Protein AF-A0A7Z0Q855-F1 (afdb_monomer)

Secondary structure (DSSP, 8-state):
--------------S---GGG--SHHHHHHHHHHHHHHHHHH------HHHHHHHHHHHHHHHHHHHHHHHHHHTS--

Organism: NCBI:txid2823807

Sequence (78 aa):
MAIGIMTGTAPARAEVAQCRFIQAKPEREACYQRQEAALAAKRKPEPSAESKTLESMRQMRQDDD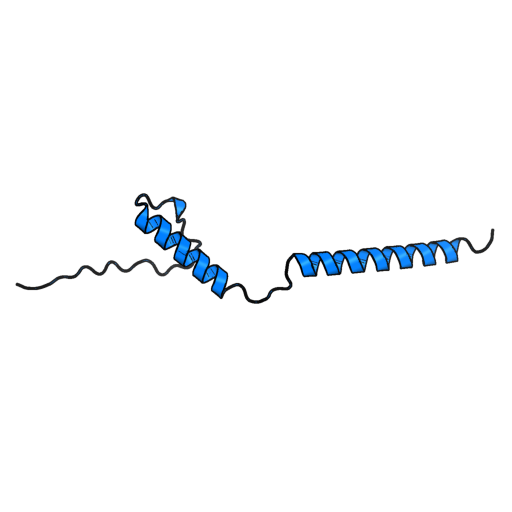AVYRSINNICRGC

Radius of gyration: 27.94 Å; Cα contacts (8 Å, |Δi|>4): 8; chains: 1; bounding box: 59×30×84 Å

pLDDT: mean 70.92, std 15.51, range [37.25, 93.12]

Nearest PDB structures (foldseek):
  6odd-assembly1_B  TM=4.857E-01  e=9.163E+00  Homo sapiens

Mean predicted aligned error: 16.8 Å

Foldseek 3Di:
DDDDDPPDDDDPDPDLPPLVPDPDPVSSVVSVVVVVVVVVVVPDPDPPPVNVVVVVVVVVVVVVVVVVVVVVVVPPDD

Structure (mmCIF, N/CA/C/O backbone):
data_AF-A0A7Z0Q855-F1
#
_entry.id   AF-A0A7Z0Q855-F1
#
loop_
_atom_site.group_PDB
_atom_site.id
_atom_site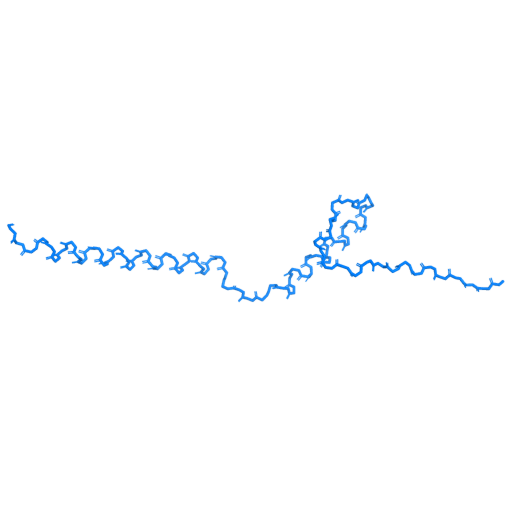.type_symbol
_atom_site.label_atom_id
_atom_site.label_alt_id
_atom_site.label_comp_id
_atom_site.label_asym_id
_atom_site.label_entity_id
_atom_site.label_seq_id
_atom_site.pdbx_PDB_ins_code
_atom_site.Cartn_x
_atom_site.Cartn_y
_atom_site.Cartn_z
_atom_site.occupancy
_atom_site.B_iso_or_equiv
_atom_site.auth_seq_id
_atom_site.auth_comp_id
_atom_site.auth_asym_id
_atom_site.auth_atom_id
_atom_site.pdbx_PDB_model_num
ATOM 1 N N . MET A 1 1 ? 34.383 -22.023 -44.250 1.00 37.25 1 MET A N 1
ATOM 2 C CA . MET A 1 1 ? 34.029 -22.841 -43.070 1.00 37.25 1 MET A CA 1
ATOM 3 C C . MET A 1 1 ? 32.878 -22.136 -42.372 1.00 37.25 1 MET A C 1
ATOM 5 O O . MET A 1 1 ? 32.991 -20.941 -42.133 1.00 37.25 1 MET A O 1
ATOM 9 N N . ALA A 1 2 ? 31.746 -22.812 -42.202 1.00 44.62 2 ALA A N 1
ATOM 10 C CA . ALA A 1 2 ? 30.483 -22.215 -41.783 1.00 44.62 2 ALA A CA 1
ATOM 11 C C . ALA A 1 2 ? 30.300 -22.234 -40.251 1.00 44.62 2 ALA A C 1
ATOM 13 O O . ALA A 1 2 ? 30.665 -23.211 -39.609 1.00 44.62 2 ALA A O 1
ATOM 14 N N . ILE A 1 3 ? 29.661 -21.162 -39.763 1.00 49.47 3 ILE A N 1
ATOM 15 C CA . ILE A 1 3 ? 28.844 -20.983 -38.545 1.00 49.47 3 ILE A CA 1
ATOM 16 C C . ILE A 1 3 ? 29.532 -21.130 -37.177 1.00 49.47 3 ILE A C 1
ATOM 18 O O . ILE A 1 3 ? 29.912 -22.209 -36.743 1.00 49.47 3 ILE A O 1
ATOM 22 N N . GLY A 1 4 ? 29.490 -20.032 -36.419 1.00 50.25 4 GLY A N 1
ATOM 23 C CA . GLY A 1 4 ? 29.486 -20.049 -34.960 1.00 50.25 4 GLY A CA 1
ATOM 24 C C . GLY A 1 4 ? 28.549 -18.959 -34.449 1.00 50.25 4 GLY A C 1
ATOM 25 O O . GLY A 1 4 ? 28.969 -17.820 -34.268 1.00 50.25 4 GLY A O 1
ATOM 26 N N . ILE A 1 5 ? 27.263 -19.278 -34.270 1.00 59.28 5 ILE A N 1
ATOM 27 C CA . ILE A 1 5 ? 26.317 -18.389 -33.585 1.00 59.28 5 ILE A CA 1
ATOM 28 C C . ILE A 1 5 ? 26.707 -18.407 -32.108 1.00 59.28 5 ILE A C 1
ATOM 30 O O . ILE A 1 5 ? 26.483 -19.399 -31.417 1.00 59.28 5 ILE A O 1
ATOM 34 N N . MET A 1 6 ? 27.305 -17.321 -31.623 1.00 48.91 6 MET A N 1
ATOM 35 C CA . MET A 1 6 ? 27.506 -17.127 -30.191 1.00 48.91 6 MET A CA 1
ATOM 36 C C . MET A 1 6 ? 26.168 -16.748 -29.560 1.00 48.91 6 MET A C 1
ATOM 38 O O . MET A 1 6 ? 25.815 -15.578 -29.436 1.00 48.91 6 MET A O 1
ATOM 42 N N . THR A 1 7 ? 25.394 -17.760 -29.178 1.00 46.34 7 THR A N 1
ATOM 43 C CA . THR A 1 7 ? 24.281 -17.604 -28.246 1.00 46.34 7 THR A CA 1
ATOM 44 C C . THR A 1 7 ? 24.859 -17.280 -26.874 1.00 46.34 7 THR A C 1
ATOM 46 O O . THR A 1 7 ? 25.237 -18.176 -26.120 1.00 46.34 7 THR A O 1
ATOM 49 N N . GLY A 1 8 ? 24.960 -15.989 -26.558 1.00 46.47 8 GLY A N 1
ATOM 50 C CA . GLY A 1 8 ? 25.210 -15.534 -25.197 1.00 46.47 8 GLY A CA 1
ATOM 51 C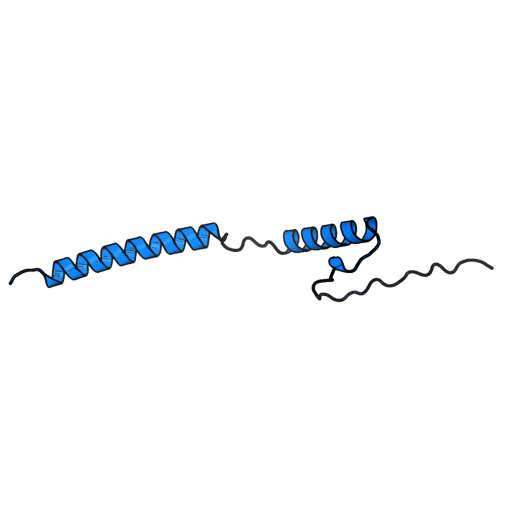 C . GLY A 1 8 ? 24.073 -16.014 -24.300 1.00 46.47 8 GLY A C 1
ATOM 52 O O . GLY A 1 8 ? 22.930 -15.581 -24.437 1.00 46.47 8 GLY A O 1
ATOM 53 N N . THR A 1 9 ? 24.380 -16.945 -23.402 1.00 49.72 9 THR A N 1
ATOM 54 C CA . THR A 1 9 ? 23.481 -17.393 -22.341 1.00 49.72 9 THR A CA 1
ATOM 55 C C . THR A 1 9 ? 23.188 -16.209 -21.426 1.00 49.72 9 THR A C 1
ATOM 57 O O . THR A 1 9 ? 24.029 -15.815 -20.618 1.00 49.72 9 THR A O 1
ATOM 60 N N . ALA A 1 10 ? 22.003 -15.615 -21.567 1.00 47.88 10 ALA A N 1
ATOM 61 C CA . ALA A 1 10 ? 21.509 -14.624 -20.623 1.00 47.88 10 ALA A CA 1
ATOM 62 C C . ALA A 1 10 ? 21.413 -15.265 -19.222 1.00 47.88 10 ALA A C 1
ATOM 64 O O . ALA A 1 10 ? 20.973 -16.414 -19.109 1.00 47.88 10 ALA A O 1
ATOM 65 N N . PRO A 1 11 ? 21.833 -14.568 -18.152 1.00 48.62 11 PRO A N 1
ATOM 66 C CA . PRO A 1 11 ? 21.918 -15.158 -16.828 1.00 48.62 11 PRO A CA 1
ATOM 67 C C . PRO A 1 11 ? 20.514 -15.480 -16.311 1.00 48.62 11 PRO A C 1
ATOM 69 O O . PRO A 1 11 ? 19.688 -14.598 -16.080 1.00 48.62 11 PRO A O 1
ATOM 72 N N . ALA A 1 12 ? 20.265 -16.768 -16.089 1.00 53.59 12 ALA A N 1
ATOM 73 C CA . ALA A 1 12 ? 19.169 -17.257 -15.273 1.00 53.59 12 ALA A CA 1
ATOM 74 C C . ALA A 1 12 ? 19.541 -17.071 -13.796 1.00 53.59 12 ALA A C 1
ATOM 76 O O . ALA A 1 12 ? 19.992 -18.006 -13.138 1.00 53.59 12 ALA A O 1
ATOM 77 N N . ARG A 1 13 ? 19.391 -15.854 -13.264 1.00 44.75 13 ARG A N 1
ATOM 78 C CA . ARG A 1 13 ? 19.392 -15.634 -11.813 1.00 44.75 13 ARG A CA 1
ATOM 79 C C . ARG A 1 13 ? 18.295 -14.664 -11.415 1.00 44.75 13 ARG A C 1
ATOM 81 O O . ARG A 1 13 ? 18.306 -13.490 -11.763 1.00 44.75 13 ARG A O 1
ATOM 88 N N . ALA A 1 14 ? 17.341 -15.226 -10.682 1.00 48.53 14 ALA A N 1
ATOM 89 C CA . ALA A 1 14 ? 16.254 -14.565 -9.987 1.00 48.53 14 ALA A CA 1
ATOM 90 C C . ALA A 1 14 ? 16.771 -13.781 -8.767 1.00 48.53 14 ALA A C 1
ATOM 92 O O . ALA A 1 14 ? 16.393 -14.052 -7.633 1.00 48.53 14 ALA A O 1
ATOM 93 N N . GLU A 1 15 ? 17.627 -12.801 -9.012 1.00 48.19 15 GLU A N 1
ATOM 94 C CA . GLU A 1 15 ? 17.754 -11.623 -8.161 1.00 48.19 15 GLU A CA 1
ATOM 95 C C . GLU A 1 15 ? 17.120 -10.480 -8.946 1.00 48.19 15 GLU A C 1
ATOM 97 O O . GLU A 1 15 ? 17.064 -10.538 -10.172 1.00 48.19 15 GLU A O 1
ATOM 102 N N . VAL A 1 16 ? 16.558 -9.482 -8.273 1.00 53.03 16 VAL A N 1
ATOM 103 C CA . VAL A 1 16 ? 15.930 -8.315 -8.904 1.00 53.03 16 VAL A CA 1
ATOM 104 C C . VAL A 1 16 ? 16.948 -7.672 -9.851 1.00 53.03 16 VAL A C 1
ATOM 106 O O . VAL A 1 16 ? 17.793 -6.891 -9.423 1.00 53.03 16 VAL A O 1
ATOM 109 N N . ALA A 1 17 ? 16.923 -8.071 -11.127 1.00 54.69 17 ALA A N 1
ATOM 110 C CA . ALA A 1 17 ? 17.925 -7.676 -12.098 1.00 54.69 17 ALA A CA 1
ATOM 111 C C . ALA A 1 17 ? 17.906 -6.156 -12.151 1.00 54.69 17 ALA A C 1
ATOM 113 O O . ALA A 1 17 ? 16.855 -5.543 -12.354 1.00 54.69 17 ALA A O 1
ATOM 114 N N . GLN A 1 18 ? 19.054 -5.544 -11.885 1.00 66.25 18 GLN A N 1
ATOM 115 C CA . GLN A 1 18 ? 19.174 -4.107 -11.748 1.00 66.25 18 GLN A CA 1
ATOM 116 C C . GLN A 1 18 ? 19.086 -3.474 -13.143 1.00 66.25 18 GLN A C 1
ATOM 118 O O . GLN A 1 18 ? 20.087 -3.028 -13.698 1.00 66.25 18 GLN A O 1
ATOM 123 N N . CYS A 1 19 ? 17.873 -3.438 -13.720 1.00 72.00 19 CYS A N 1
ATOM 124 C CA . CYS A 1 19 ? 17.575 -2.902 -15.055 1.00 72.00 19 CYS A CA 1
ATOM 125 C C . CYS A 1 19 ? 18.093 -1.457 -15.217 1.00 72.00 19 CYS A C 1
ATOM 127 O O . CYS A 1 19 ? 18.365 -1.007 -16.326 1.00 72.00 19 CYS A O 1
ATOM 129 N N . ARG A 1 20 ? 18.318 -0.751 -14.097 1.00 72.00 20 ARG A N 1
ATOM 130 C CA . ARG A 1 20 ? 19.001 0.549 -13.995 1.00 72.00 20 ARG A CA 1
ATOM 131 C C . ARG A 1 20 ? 20.402 0.582 -14.622 1.00 72.00 20 ARG A C 1
ATOM 133 O O . ARG A 1 20 ? 20.797 1.639 -15.100 1.00 72.00 20 ARG A O 1
ATOM 140 N N . PHE A 1 21 ? 21.164 -0.509 -14.587 1.00 78.50 21 PHE A N 1
ATOM 141 C CA . PHE A 1 21 ? 22.553 -0.521 -15.065 1.00 78.50 21 PHE A CA 1
ATOM 142 C C . PHE A 1 21 ? 22.695 -0.821 -16.560 1.00 78.50 21 PHE A C 1
ATOM 144 O O . PHE A 1 21 ? 23.803 -0.792 -17.091 1.00 78.50 21 PHE A O 1
ATOM 151 N N . ILE A 1 22 ? 21.585 -1.066 -17.259 1.00 80.19 22 ILE A N 1
ATOM 152 C CA . ILE A 1 22 ? 21.596 -1.309 -18.700 1.00 80.19 22 ILE A CA 1
ATOM 153 C C . ILE A 1 2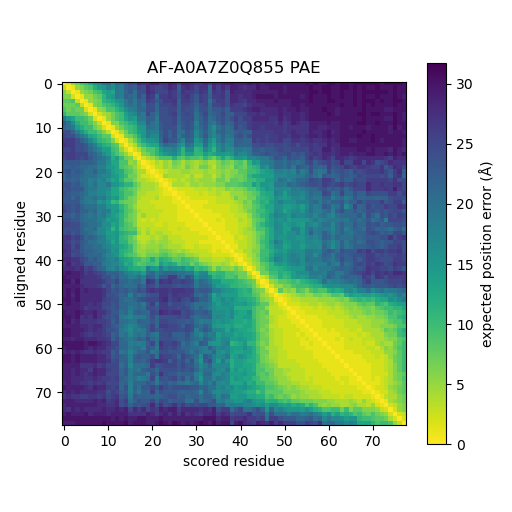2 ? 21.720 0.032 -19.431 1.00 80.19 22 ILE A C 1
ATOM 155 O O . ILE A 1 22 ? 20.830 0.885 -19.350 1.00 80.19 22 ILE A O 1
ATOM 159 N N . GLN A 1 23 ? 22.825 0.225 -20.153 1.00 76.06 23 GLN A N 1
ATOM 160 C CA . GLN A 1 23 ? 23.118 1.469 -20.876 1.00 76.06 23 GLN A CA 1
ATOM 161 C C . GLN A 1 23 ? 22.334 1.591 -22.188 1.00 76.06 23 GLN A C 1
ATOM 163 O O . GLN A 1 23 ? 21.904 2.687 -22.548 1.00 76.06 23 GLN A O 1
ATOM 168 N N . ALA A 1 24 ? 22.091 0.475 -22.880 1.00 81.12 24 ALA A N 1
ATOM 169 C CA . ALA A 1 24 ? 21.291 0.455 -24.096 1.00 81.12 24 ALA A CA 1
ATOM 170 C C . ALA A 1 24 ? 19.795 0.615 -23.766 1.00 81.12 24 ALA A C 1
ATOM 172 O O . ALA A 1 24 ?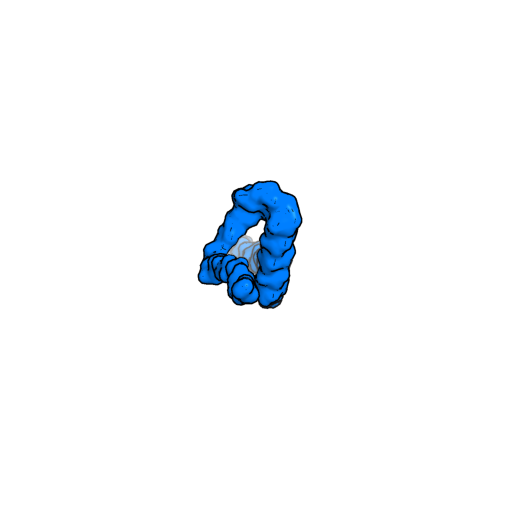 19.203 -0.209 -23.070 1.00 81.12 24 ALA A O 1
ATOM 173 N N . LYS A 1 25 ? 19.161 1.667 -24.301 1.00 77.38 25 LYS A N 1
ATOM 174 C CA . LYS A 1 25 ? 17.715 1.917 -24.147 1.00 77.38 25 LYS A CA 1
ATOM 175 C C . LYS A 1 25 ? 16.819 0.719 -24.508 1.00 77.38 25 LYS A C 1
ATOM 177 O O . LYS A 1 25 ? 15.995 0.368 -23.666 1.00 77.38 25 LYS A O 1
ATOM 182 N N . PRO A 1 26 ? 16.979 0.052 -25.672 1.00 81.56 26 PRO A N 1
ATOM 183 C CA . PRO A 1 26 ? 16.067 -1.034 -26.040 1.00 81.56 26 PRO A CA 1
ATOM 184 C C . PRO A 1 26 ? 16.187 -2.238 -25.097 1.00 81.56 26 PRO A C 1
ATOM 186 O O . PRO A 1 26 ? 15.194 -2.876 -24.757 1.00 81.56 26 PRO A O 1
ATOM 189 N N . GLU A 1 27 ? 17.395 -2.524 -24.608 1.00 77.38 27 GLU A N 1
ATOM 190 C CA . GLU A 1 27 ? 17.626 -3.607 -23.648 1.00 77.38 27 GLU A CA 1
ATOM 191 C C . GLU A 1 27 ? 17.049 -3.278 -22.266 1.00 77.38 27 GLU A C 1
ATOM 193 O O . GLU A 1 27 ? 16.515 -4.153 -21.581 1.00 77.38 27 GLU A O 1
ATOM 198 N N . ARG A 1 28 ? 17.104 -2.002 -21.867 1.00 82.81 28 ARG A N 1
ATOM 199 C CA . ARG A 1 28 ? 16.515 -1.512 -20.619 1.00 82.81 28 ARG A CA 1
ATOM 200 C C . ARG A 1 28 ? 14.994 -1.643 -20.636 1.00 82.81 28 ARG A C 1
ATOM 202 O O . ARG A 1 28 ? 14.420 -2.146 -19.674 1.00 82.81 28 ARG A O 1
ATOM 209 N N . GLU A 1 29 ? 14.352 -1.229 -21.723 1.00 81.88 29 GLU A N 1
ATOM 210 C CA . GLU A 1 29 ? 12.899 -1.332 -21.895 1.00 81.88 29 GLU A CA 1
ATOM 211 C C . GLU A 1 29 ? 12.443 -2.796 -21.891 1.00 81.88 29 GLU A C 1
ATOM 213 O O . GLU A 1 29 ? 11.517 -3.155 -21.164 1.00 81.88 29 GLU A O 1
ATOM 218 N N . ALA A 1 30 ? 13.159 -3.676 -22.595 1.00 85.38 30 ALA A N 1
ATOM 219 C CA . ALA A 1 30 ? 12.882 -5.111 -22.574 1.00 85.38 30 ALA A CA 1
ATOM 220 C C . ALA A 1 30 ? 13.039 -5.737 -21.171 1.00 85.38 30 ALA A C 1
ATOM 222 O O . ALA A 1 30 ? 12.280 -6.641 -20.814 1.00 85.38 30 ALA A O 1
ATOM 223 N N . CYS A 1 31 ? 13.995 -5.263 -20.361 1.00 85.38 31 CYS A N 1
ATOM 224 C CA . CYS A 1 31 ? 14.182 -5.705 -18.973 1.00 85.38 31 CYS A CA 1
ATOM 225 C C . CYS A 1 31 ? 12.981 -5.332 -18.093 1.00 85.38 31 CYS A C 1
ATOM 227 O O . CYS A 1 31 ? 12.452 -6.189 -17.380 1.00 85.38 31 CYS A O 1
ATOM 229 N N . TYR A 1 32 ? 12.507 -4.084 -18.194 1.00 81.50 32 TYR A N 1
ATOM 230 C CA . TYR A 1 32 ? 11.326 -3.622 -17.461 1.00 81.50 32 TYR A CA 1
ATOM 231 C C . TYR A 1 32 ? 10.067 -4.389 -17.862 1.00 81.50 32 TYR A C 1
ATOM 233 O O . TYR A 1 32 ? 9.359 -4.878 -16.988 1.00 81.50 32 TYR A O 1
ATOM 241 N N . GLN A 1 33 ? 9.848 -4.609 -19.159 1.00 84.56 33 GLN A N 1
ATOM 242 C CA . GLN A 1 33 ? 8.684 -5.352 -19.650 1.00 84.56 33 GLN A CA 1
ATOM 243 C C . GLN A 1 33 ? 8.619 -6.788 -19.107 1.00 84.56 33 GLN A C 1
ATOM 245 O O . GLN A 1 33 ? 7.561 -7.276 -18.713 1.00 84.56 33 GLN A O 1
ATOM 250 N N . ARG A 1 34 ? 9.762 -7.477 -19.014 1.00 81.75 34 ARG A N 1
ATOM 251 C CA . ARG A 1 34 ? 9.824 -8.821 -18.410 1.00 81.75 34 ARG A CA 1
ATOM 252 C C . ARG A 1 34 ? 9.558 -8.790 -16.909 1.00 81.75 34 ARG A C 1
ATOM 254 O O . ARG A 1 34 ? 8.929 -9.708 -16.388 1.00 81.75 34 ARG A O 1
ATOM 261 N N . GLN A 1 35 ? 10.032 -7.755 -16.216 1.00 76.62 35 GLN A N 1
ATOM 262 C CA . GLN A 1 35 ? 9.779 -7.574 -14.790 1.00 76.62 35 GLN A CA 1
ATOM 263 C C . GLN A 1 35 ? 8.295 -7.300 -14.528 1.00 76.62 35 GLN A C 1
ATOM 265 O O . GLN A 1 35 ? 7.717 -7.926 -13.645 1.00 76.62 35 GLN A O 1
ATOM 270 N N . GLU A 1 36 ? 7.663 -6.444 -15.326 1.00 76.25 36 GLU A N 1
ATOM 271 C CA . 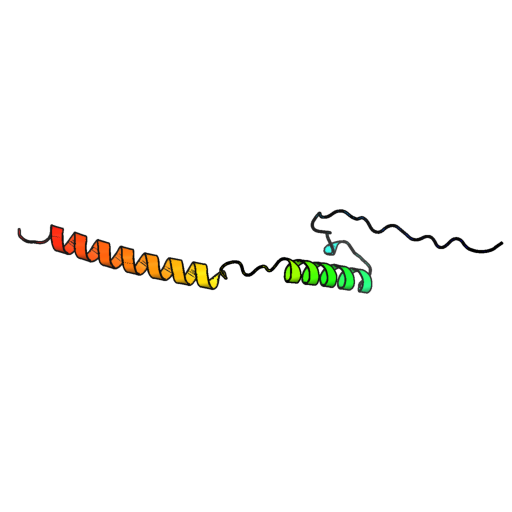GLU A 1 36 ? 6.227 -6.172 -15.260 1.00 76.25 36 GLU A CA 1
ATOM 272 C C . GLU A 1 36 ? 5.400 -7.418 -15.571 1.00 76.25 36 GLU A C 1
ATOM 274 O O . GLU A 1 36 ? 4.489 -7.738 -14.812 1.00 76.25 36 GLU A O 1
ATOM 279 N N . ALA A 1 37 ? 5.753 -8.183 -16.607 1.00 77.25 37 ALA A N 1
ATOM 280 C CA . ALA A 1 37 ? 5.089 -9.445 -16.929 1.00 77.25 37 ALA A CA 1
ATOM 281 C C . ALA A 1 37 ? 5.238 -10.483 -15.802 1.00 77.25 37 ALA A C 1
ATOM 283 O O . ALA A 1 37 ? 4.278 -11.172 -15.452 1.00 77.25 37 ALA A O 1
ATOM 284 N N . ALA A 1 38 ? 6.417 -10.569 -15.179 1.00 71.31 38 ALA A N 1
ATOM 285 C CA . ALA A 1 38 ? 6.651 -11.442 -14.033 1.00 71.31 38 ALA A CA 1
ATOM 286 C C . ALA A 1 38 ? 5.897 -10.970 -12.778 1.00 71.31 38 ALA A C 1
ATOM 288 O O . ALA A 1 38 ? 5.380 -11.800 -12.033 1.00 71.31 38 ALA A O 1
ATOM 289 N N . LEU A 1 39 ? 5.796 -9.657 -12.544 1.00 69.06 39 LEU A N 1
ATOM 290 C CA . LEU A 1 39 ? 4.990 -9.076 -11.467 1.00 69.06 39 LEU A CA 1
ATOM 291 C C . LEU A 1 39 ? 3.495 -9.297 -11.711 1.00 69.06 39 LEU A C 1
ATOM 293 O O . LEU A 1 39 ? 2.779 -9.654 -10.782 1.00 69.06 39 LEU A O 1
ATOM 297 N N . ALA A 1 40 ? 3.028 -9.156 -12.950 1.00 66.75 40 ALA A N 1
ATOM 298 C CA . ALA A 1 40 ? 1.650 -9.422 -13.342 1.00 66.75 40 ALA A CA 1
ATOM 299 C C . ALA A 1 40 ? 1.292 -10.905 -13.174 1.00 66.75 40 ALA A C 1
ATOM 301 O O . ALA A 1 40 ? 0.235 -11.217 -12.639 1.00 66.75 40 ALA A O 1
ATOM 302 N N . ALA A 1 41 ? 2.199 -11.819 -13.527 1.00 63.56 41 ALA A N 1
ATOM 303 C CA . ALA A 1 41 ? 2.019 -13.252 -13.295 1.00 63.56 41 ALA A CA 1
ATOM 304 C C . ALA A 1 41 ? 2.096 -13.637 -11.803 1.00 63.56 41 ALA A C 1
ATOM 306 O O . ALA A 1 41 ? 1.464 -14.602 -11.374 1.00 63.56 41 ALA A O 1
ATOM 307 N N . LYS A 1 42 ? 2.864 -12.890 -10.995 1.00 60.75 42 LYS A N 1
ATOM 308 C CA . LYS A 1 42 ? 2.966 -13.088 -9.538 1.00 60.75 42 LYS A CA 1
ATOM 309 C C . LYS A 1 42 ? 1.866 -12.397 -8.738 1.00 60.75 42 LYS A C 1
ATOM 311 O O . LYS A 1 42 ? 1.692 -12.752 -7.573 1.00 60.75 42 LYS A O 1
ATOM 316 N N . ARG A 1 43 ? 1.102 -11.478 -9.339 1.00 61.19 43 ARG A N 1
ATOM 317 C CA . ARG A 1 43 ? -0.163 -10.957 -8.801 1.00 61.19 43 ARG A CA 1
ATOM 318 C C . ARG A 1 43 ? -1.216 -12.072 -8.809 1.00 61.19 43 ARG A C 1
ATOM 320 O O . ARG A 1 43 ? -2.186 -12.050 -9.557 1.00 61.19 43 ARG A O 1
ATOM 327 N N . LYS A 1 44 ? -1.025 -13.057 -7.930 1.00 54.78 44 LYS A N 1
ATOM 328 C CA . LYS A 1 44 ? -2.136 -13.789 -7.319 1.00 54.78 44 LYS A CA 1
ATOM 329 C C . LYS A 1 44 ? -3.035 -12.747 -6.633 1.00 54.78 44 LYS A C 1
ATOM 331 O O . LYS A 1 44 ? -2.497 -11.727 -6.195 1.00 54.78 44 LYS A O 1
ATOM 336 N N . PRO A 1 45 ? -4.360 -12.953 -6.541 1.00 52.09 45 PRO A N 1
ATOM 337 C CA . PRO A 1 45 ? -5.240 -12.045 -5.817 1.00 52.09 45 PRO A CA 1
ATOM 338 C C . PRO A 1 45 ? -4.932 -12.158 -4.319 1.00 52.09 45 PRO A C 1
ATOM 340 O O . PRO A 1 45 ? -5.598 -12.866 -3.574 1.00 52.09 45 PRO A O 1
ATOM 343 N N . GLU A 1 46 ? -3.858 -11.505 -3.884 1.00 55.41 46 GLU A N 1
ATOM 344 C CA . GLU A 1 46 ? -3.695 -11.119 -2.494 1.00 55.41 46 GLU A CA 1
ATOM 345 C C . GLU A 1 46 ? -4.870 -10.197 -2.148 1.00 55.41 46 GLU A C 1
ATOM 347 O O . GLU A 1 46 ? -5.271 -9.399 -3.008 1.00 55.41 46 GLU A O 1
ATOM 352 N N . PRO A 1 47 ? -5.430 -10.287 -0.926 1.00 56.09 47 PRO A N 1
ATOM 353 C CA . PRO A 1 47 ? -6.392 -9.303 -0.451 1.00 56.09 47 PRO A CA 1
ATOM 354 C C . PRO A 1 47 ? -5.792 -7.923 -0.723 1.00 56.09 47 PRO A C 1
ATOM 356 O O . PRO A 1 47 ? -4.694 -7.622 -0.238 1.00 56.09 47 PRO A O 1
ATOM 359 N N . SER A 1 48 ? -6.445 -7.154 -1.603 1.00 61.06 48 SER A N 1
ATOM 360 C CA . SER A 1 48 ? -5.919 -5.879 -2.075 1.00 61.06 48 SER A CA 1
ATOM 361 C C . SER A 1 48 ? -5.560 -5.023 -0.863 1.00 61.06 48 SER A C 1
ATOM 363 O O . SER A 1 48 ? -6.160 -5.148 0.205 1.00 61.06 48 SER A O 1
ATOM 365 N N . ALA A 1 49 ? -4.564 -4.146 -0.986 1.00 63.62 49 ALA A N 1
ATOM 366 C CA . ALA A 1 49 ? -4.264 -3.204 0.094 1.00 63.62 49 ALA A CA 1
ATOM 367 C C . ALA A 1 49 ? -5.549 -2.493 0.574 1.00 63.62 49 ALA A C 1
ATOM 369 O O . ALA A 1 49 ? -5.734 -2.313 1.772 1.00 63.62 49 ALA A O 1
ATOM 370 N N . GLU A 1 50 ? -6.489 -2.244 -0.345 1.00 64.88 50 GLU A N 1
ATOM 371 C CA . GLU A 1 50 ? -7.837 -1.764 -0.043 1.00 64.88 50 GLU A CA 1
ATOM 372 C C . GLU A 1 50 ? -8.657 -2.720 0.830 1.00 64.88 50 GLU A C 1
ATOM 374 O O . GLU A 1 50 ? -9.284 -2.256 1.773 1.00 64.88 50 GLU A O 1
ATOM 379 N N . SER A 1 51 ? -8.659 -4.037 0.598 1.00 70.75 51 SER A N 1
ATOM 380 C CA . SER A 1 51 ? -9.385 -4.968 1.469 1.00 70.75 51 SER A CA 1
ATOM 381 C C . SER A 1 51 ? -8.794 -5.021 2.879 1.00 70.75 51 SER A C 1
ATOM 383 O O . SER A 1 51 ? -9.558 -5.066 3.838 1.00 70.75 51 SER A O 1
ATOM 385 N N . LYS A 1 52 ? -7.462 -4.930 3.024 1.00 75.88 52 LYS A N 1
ATOM 386 C CA . LYS A 1 52 ? -6.814 -4.788 4.344 1.00 75.88 52 LYS A CA 1
ATOM 387 C C . LYS A 1 52 ? -7.218 -3.476 5.023 1.00 75.88 52 LYS A C 1
ATOM 389 O O . LYS A 1 52 ? -7.502 -3.463 6.218 1.00 75.88 52 LYS A O 1
ATOM 394 N N . THR A 1 53 ? -7.301 -2.380 4.269 1.00 80.31 53 THR A N 1
ATOM 395 C CA . THR A 1 53 ? -7.792 -1.093 4.782 1.00 80.31 53 THR A CA 1
ATOM 396 C C . THR A 1 53 ? -9.266 -1.166 5.189 1.00 80.31 53 THR A C 1
ATOM 398 O O . THR A 1 53 ? -9.627 -0.682 6.259 1.00 80.31 53 THR A O 1
ATOM 401 N N . LEU A 1 54 ? -10.123 -1.802 4.386 1.00 85.06 54 LEU A N 1
ATOM 402 C CA . LEU A 1 54 ? -11.542 -1.993 4.697 1.00 85.06 54 LEU A CA 1
ATOM 403 C C . LEU A 1 54 ? -11.740 -2.856 5.950 1.00 85.06 54 LEU A C 1
ATOM 405 O O . LEU A 1 54 ? -12.608 -2.555 6.766 1.00 85.06 54 LEU A O 1
ATOM 409 N N . GLU A 1 55 ? -10.941 -3.909 6.113 1.00 85.44 55 GLU A N 1
ATOM 410 C CA . GLU A 1 55 ? -10.957 -4.773 7.295 1.00 85.44 55 GLU A CA 1
ATOM 411 C C . GLU A 1 55 ? -10.502 -4.017 8.549 1.00 85.44 55 GLU A C 1
ATOM 413 O O . GLU A 1 55 ? -11.205 -4.027 9.557 1.00 85.44 55 GLU A O 1
ATOM 418 N N . SER A 1 56 ? -9.413 -3.248 8.454 1.00 87.69 56 SER A N 1
ATOM 419 C CA . SER A 1 56 ? -8.954 -2.370 9.537 1.00 87.69 56 SER A CA 1
ATOM 420 C C . SER A 1 56 ? -10.012 -1.331 9.935 1.00 87.69 56 SER A C 1
ATOM 422 O O . SER A 1 56 ? -10.262 -1.131 11.123 1.00 87.69 56 SER A O 1
ATOM 424 N N . MET A 1 57 ? -10.700 -0.717 8.965 1.00 88.94 57 MET A N 1
ATOM 425 C CA . MET A 1 57 ? -11.793 0.219 9.255 1.00 88.94 57 MET A CA 1
ATOM 426 C C . MET A 1 57 ? -12.990 -0.453 9.935 1.00 88.94 57 MET A C 1
ATOM 428 O O . MET A 1 57 ? -13.634 0.167 10.781 1.00 88.94 57 MET A O 1
ATOM 432 N N . ARG A 1 58 ? -13.313 -1.704 9.578 1.00 90.31 58 ARG A N 1
ATOM 433 C CA . ARG A 1 58 ? -14.366 -2.470 10.264 1.00 90.31 58 A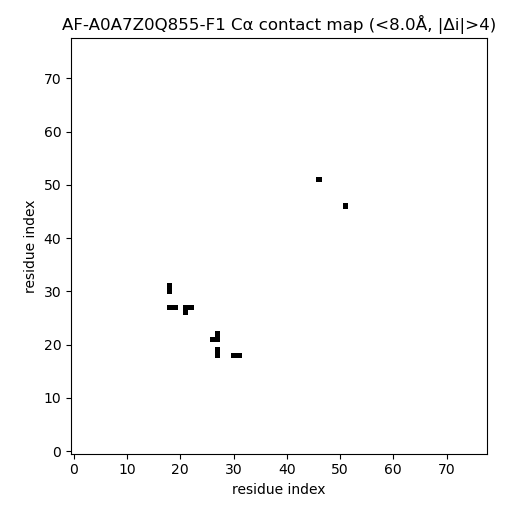RG A CA 1
ATOM 434 C C . ARG A 1 58 ? -13.977 -2.779 11.704 1.00 90.31 58 ARG A C 1
ATOM 436 O O . ARG A 1 58 ? -14.827 -2.622 12.575 1.00 90.31 58 ARG A O 1
ATOM 443 N N . GLN A 1 59 ? -12.723 -3.158 11.941 1.00 91.81 59 GLN A N 1
ATOM 444 C CA . GLN A 1 59 ? -12.219 -3.458 13.278 1.00 91.81 59 GLN A CA 1
ATOM 445 C C . GLN A 1 59 ? -12.310 -2.235 14.201 1.00 91.81 59 GLN A C 1
ATOM 447 O O . GLN A 1 59 ? -12.907 -2.333 15.265 1.00 91.81 59 GLN A O 1
ATOM 452 N N . MET A 1 60 ? -11.847 -1.060 13.752 1.00 91.25 60 MET A N 1
ATOM 453 C CA . MET A 1 60 ? -11.922 0.171 14.559 1.00 91.25 60 MET A CA 1
ATOM 454 C C . MET A 1 60 ? -13.354 0.502 15.002 1.00 91.25 60 MET A C 1
ATOM 456 O O . MET A 1 60 ? -13.575 0.834 16.159 1.00 91.25 60 MET A O 1
ATOM 460 N N . ARG A 1 61 ? -14.348 0.342 14.113 1.00 90.38 61 ARG A N 1
ATOM 461 C CA . ARG A 1 61 ? -15.760 0.578 14.470 1.00 90.38 61 ARG A CA 1
ATOM 462 C C . ARG A 1 61 ? -16.269 -0.392 15.536 1.00 90.38 61 ARG A C 1
ATOM 464 O O . ARG A 1 61 ? -17.074 -0.001 16.374 1.00 90.38 61 ARG A O 1
ATOM 471 N N . GLN A 1 62 ? -15.843 -1.654 15.484 1.00 93.12 62 GLN A N 1
ATOM 472 C CA . GLN A 1 62 ? -16.223 -2.650 16.488 1.00 93.12 62 GLN A CA 1
ATOM 473 C C . GLN A 1 62 ? -15.581 -2.348 17.843 1.00 93.12 62 GLN A C 1
ATOM 475 O O . GLN A 1 62 ? -16.242 -2.480 18.874 1.00 93.12 62 GLN A O 1
ATOM 480 N N . ASP A 1 63 ? -14.322 -1.913 17.830 1.00 92.00 63 ASP A N 1
ATOM 481 C CA . ASP A 1 63 ? -13.587 -1.545 19.037 1.00 92.00 63 ASP A CA 1
ATOM 482 C C . ASP A 1 63 ? -14.209 -0.297 19.695 1.00 92.00 63 ASP A C 1
ATOM 484 O O . ASP A 1 63 ? -14.453 -0.306 20.903 1.00 92.00 63 ASP A O 1
ATOM 488 N N . ASP A 1 64 ? -14.578 0.723 18.909 1.00 92.12 64 ASP A N 1
ATOM 489 C CA . ASP A 1 64 ? -15.297 1.912 19.394 1.00 92.12 64 ASP A CA 1
ATOM 490 C C . ASP A 1 64 ? -16.635 1.534 20.054 1.00 92.12 64 ASP A C 1
ATOM 492 O O . ASP A 1 64 ? -16.921 1.940 21.184 1.00 92.12 64 ASP A O 1
ATOM 496 N N . ASP A 1 65 ? -17.443 0.697 19.394 1.00 90.69 65 ASP A N 1
ATOM 497 C CA . ASP A 1 65 ? -18.713 0.197 19.935 1.00 90.69 65 ASP A CA 1
ATOM 498 C C . ASP A 1 65 ? -18.526 -0.565 21.258 1.00 90.69 65 ASP A C 1
ATOM 500 O O . ASP A 1 65 ? -19.367 -0.478 22.162 1.00 90.69 65 ASP A O 1
ATOM 504 N N . ALA A 1 66 ? -17.450 -1.346 21.380 1.00 91.19 66 ALA A N 1
ATOM 505 C CA . ALA A 1 66 ? -17.129 -2.085 22.595 1.00 91.19 66 ALA A CA 1
ATOM 506 C C . ALA A 1 66 ? -16.724 -1.140 23.736 1.00 91.19 66 ALA A C 1
ATOM 508 O O . ALA A 1 66 ? -17.194 -1.305 24.867 1.00 91.19 66 ALA A O 1
ATOM 509 N N . VAL A 1 67 ? -15.919 -0.117 23.440 1.00 90.75 67 VAL A N 1
ATOM 510 C CA . VAL A 1 67 ? -15.528 0.926 24.398 1.00 90.75 67 VAL A CA 1
ATOM 511 C C . VAL A 1 67 ? -16.755 1.690 24.891 1.00 90.75 67 VAL A C 1
ATOM 513 O O . VAL A 1 67 ? -16.941 1.810 26.102 1.00 90.75 67 VAL A O 1
ATOM 516 N N . TYR A 1 68 ? -17.646 2.126 23.997 1.00 86.88 68 TYR A N 1
ATOM 517 C CA . TYR A 1 68 ? -18.878 2.819 24.387 1.00 86.88 68 TYR A CA 1
ATOM 518 C C . TYR A 1 68 ? -19.765 1.970 25.303 1.00 86.88 68 TYR A C 1
ATOM 520 O O . TYR A 1 68 ? -20.267 2.467 26.314 1.00 86.88 68 TYR A O 1
ATOM 528 N N . ARG A 1 69 ? -19.935 0.677 25.002 1.00 87.31 69 ARG A N 1
ATOM 529 C CA . ARG A 1 69 ? -20.678 -0.247 25.878 1.00 87.31 69 ARG A CA 1
ATOM 530 C C . ARG A 1 69 ? -19.999 -0.423 27.233 1.00 87.31 69 ARG A C 1
ATOM 532 O O . ARG A 1 69 ? -20.691 -0.447 28.248 1.00 87.31 69 ARG A O 1
ATOM 539 N N . SER A 1 70 ? -18.671 -0.529 27.255 1.00 85.44 70 SER A N 1
ATOM 540 C CA . SER A 1 70 ? -17.884 -0.637 28.487 1.00 85.44 70 SER A CA 1
ATOM 541 C C . SER A 1 70 ? -18.057 0.601 29.370 1.00 85.44 70 SER A C 1
ATOM 543 O O . SER A 1 70 ? -18.437 0.478 30.533 1.00 85.44 70 SER A O 1
ATOM 545 N N . ILE A 1 71 ? -17.906 1.798 28.799 1.00 86.69 71 ILE A N 1
ATOM 546 C CA . ILE A 1 71 ? -18.107 3.075 29.500 1.00 86.69 71 ILE A CA 1
ATOM 547 C C . ILE A 1 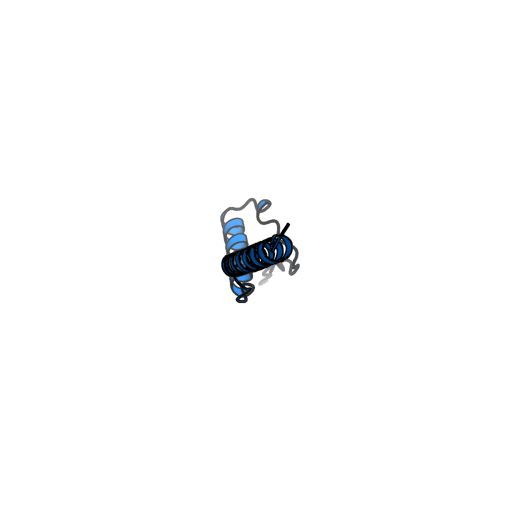71 ? -19.534 3.171 30.050 1.00 86.69 71 ILE A C 1
ATOM 549 O O . ILE A 1 71 ? -19.730 3.500 31.218 1.00 86.69 71 ILE A O 1
ATOM 553 N N . ASN A 1 72 ? -20.536 2.820 29.241 1.00 82.19 72 ASN A N 1
ATOM 554 C CA . ASN A 1 72 ? -21.931 2.857 29.670 1.00 82.19 72 ASN A CA 1
ATOM 555 C C . ASN A 1 72 ? -22.236 1.854 30.799 1.00 82.19 72 ASN A C 1
ATOM 557 O O . ASN A 1 72 ? -23.111 2.112 31.619 1.00 82.19 72 ASN A O 1
ATOM 561 N N . ASN A 1 73 ? -21.518 0.727 30.866 1.00 76.06 73 ASN A N 1
ATOM 562 C CA . ASN A 1 73 ? -21.619 -0.226 31.974 1.00 76.06 73 ASN A CA 1
ATOM 563 C C . ASN A 1 73 ? -20.910 0.269 33.244 1.00 76.06 73 ASN A C 1
ATOM 565 O O . ASN A 1 73 ? -21.388 -0.009 34.340 1.00 76.06 73 ASN A O 1
ATOM 569 N N . ILE A 1 74 ? -19.807 1.013 3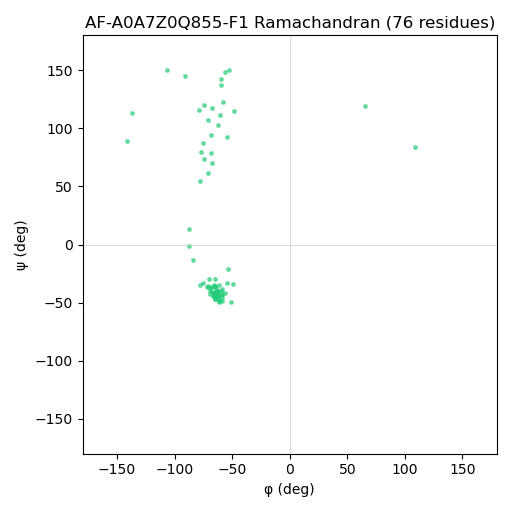3.114 1.00 79.06 74 ILE A N 1
ATOM 570 C CA . ILE A 1 74 ? -19.065 1.588 34.249 1.00 79.06 74 ILE A CA 1
ATOM 571 C C . ILE A 1 74 ? -19.850 2.743 34.894 1.00 79.06 74 ILE A C 1
ATOM 573 O O . ILE A 1 74 ? -19.856 2.877 36.113 1.00 79.06 74 ILE A O 1
ATOM 577 N N . CYS A 1 75 ? -20.557 3.555 34.104 1.00 70.50 75 CYS A N 1
ATOM 578 C CA . CYS A 1 75 ? -21.269 4.742 34.593 1.00 70.50 75 CYS A CA 1
ATOM 579 C C . CYS A 1 75 ? -22.709 4.487 35.094 1.00 70.50 75 CYS A C 1
ATOM 581 O O . CYS A 1 75 ? -23.451 5.446 35.306 1.00 70.50 75 CYS A O 1
ATOM 583 N N . ARG A 1 76 ? -23.140 3.233 35.314 1.00 64.25 76 ARG A N 1
ATOM 584 C CA . ARG A 1 76 ? -24.489 2.908 35.837 1.00 64.25 76 ARG A CA 1
ATOM 585 C C . ARG A 1 76 ? -24.648 3.118 37.355 1.00 64.25 76 ARG A C 1
ATOM 587 O O . ARG A 1 76 ? -25.122 2.228 38.056 1.00 64.25 76 ARG A O 1
ATOM 594 N N . GLY A 1 77 ? -24.344 4.324 37.831 1.00 66.00 77 GLY A N 1
ATOM 595 C CA . GLY A 1 77 ? -24.841 4.831 39.115 1.00 66.00 77 GLY A CA 1
ATOM 596 C C . GLY A 1 77 ? -23.804 4.930 40.231 1.00 66.00 77 GLY A C 1
ATOM 597 O O . GLY A 1 77 ? -23.748 4.068 41.105 1.00 66.00 77 GLY A O 1
ATOM 598 N N . CYS A 1 78 ? -23.074 6.045 40.222 1.00 51.88 78 CYS A N 1
ATOM 599 C CA . CYS A 1 78 ? -22.885 6.871 41.415 1.00 51.88 78 CYS A CA 1
ATOM 600 C C . CYS A 1 78 ? -23.658 8.174 41.192 1.00 51.88 78 CYS A C 1
ATOM 602 O O . CYS A 1 78 ? -23.680 8.628 40.022 1.00 51.88 78 CYS A O 1
#

Solvent-accessible surface area (backbone atoms only — not comparable to full-atom values): 5002 Å² total; per-residue (Å²): 138,84,85,81,84,81,76,76,79,73,82,91,61,99,56,88,71,66,48,85,76,48,82,51,63,72,62,25,54,54,45,49,52,53,50,51,53,52,50,58,70,64,57,59,92,61,79,46,74,64,53,55,50,53,50,50,56,52,49,53,54,53,51,52,54,49,49,54,54,50,53,58,63,73,65,74,73,132